Protein AF-A0A6P0IBD4-F1 (afdb_monomer)

Secondary structure (DSSP, 8-state):
----------PPP-HHHHHHHHH--HHHHHHHHHHTT-HHHHHHHHHHHHHH-TT-HHHHHHHHHHHHHTT-HHHHTS-SS--------

Foldseek 3Di:
DDDDDDDDDDDDPDVVLVVQVVPDDLVRNLVSCVVVVVLVSNVVSLLVVCVVVVPDVVSLVSLCVSCVVVPNNVVSPDDPDDPPPPPDD

pLDDT: mean 80.76, std 14.87, range [41.0, 93.69]

Radius of gyration: 16.64 Å; Cα contacts (8 Å, |Δi|>4): 45; chains: 1; bounding box: 46×21×56 Å

Sequence (89 aa):
NIYIDGGIKRVKEDPNLVQGLKQATPQQRVAIYANHRLWYETLTTLVELRRQHPNDQNLAEAWHKLLTSVGLDPIAKKPLFEQASRTNN

Structure (mmCIF, N/CA/C/O backbone):
data_AF-A0A6P0IBD4-F1
#
_entry.id   AF-A0A6P0IBD4-F1
#
loop_
_atom_site.group_PDB
_atom_site.id
_atom_site.type_symbol
_atom_site.label_atom_id
_atom_site.label_alt_id
_atom_site.label_comp_id
_atom_site.label_asym_id
_atom_site.label_entity_id
_atom_site.label_seq_id
_atom_site.pdbx_PDB_ins_code
_atom_site.Cartn_x
_atom_site.Cartn_y
_atom_site.Cartn_z
_atom_site.occupancy
_atom_site.B_iso_or_equiv
_atom_site.auth_seq_id
_atom_site.auth_comp_id
_atom_site.auth_asym_id
_atom_site.auth_atom_id
_atom_site.pdbx_PDB_model_num
ATOM 1 N N . ASN A 1 1 ? -10.910 -7.312 -33.658 1.00 44.31 1 ASN A N 1
ATOM 2 C CA . ASN A 1 1 ? -10.528 -8.166 -32.517 1.00 44.31 1 ASN A CA 1
ATOM 3 C C . ASN A 1 1 ? -9.345 -7.511 -31.824 1.00 44.31 1 ASN A C 1
ATOM 5 O O . ASN A 1 1 ? -8.313 -7.378 -32.468 1.00 44.31 1 ASN A O 1
ATOM 9 N N . ILE A 1 2 ? -9.503 -7.016 -30.596 1.00 53.59 2 ILE A N 1
ATOM 10 C CA . ILE A 1 2 ? -8.401 -6.423 -29.818 1.00 53.59 2 ILE A CA 1
ATOM 11 C C . ILE A 1 2 ? -7.849 -7.507 -28.896 1.00 53.59 2 ILE A C 1
ATOM 13 O O . ILE A 1 2 ? -8.563 -7.990 -28.023 1.00 53.59 2 ILE A O 1
ATOM 17 N N . TYR A 1 3 ? -6.604 -7.914 -29.130 1.00 57.84 3 TYR A N 1
ATOM 18 C CA . TYR A 1 3 ? -5.862 -8.807 -28.245 1.00 57.84 3 TYR A CA 1
ATOM 19 C C . TYR A 1 3 ? -5.014 -7.950 -27.303 1.00 57.84 3 TYR A C 1
ATOM 21 O O . TYR A 1 3 ? -4.298 -7.060 -27.758 1.00 57.84 3 TYR A O 1
ATOM 29 N N . ILE A 1 4 ? -5.116 -8.203 -25.999 1.00 58.28 4 ILE A N 1
ATOM 30 C CA . ILE A 1 4 ? -4.228 -7.630 -24.986 1.00 58.28 4 ILE A CA 1
ATOM 31 C C . ILE A 1 4 ? -3.184 -8.703 -24.690 1.00 58.28 4 ILE A C 1
ATOM 33 O O . ILE A 1 4 ? -3.526 -9.767 -24.178 1.00 58.28 4 ILE A O 1
ATOM 37 N N . ASP A 1 5 ? -1.931 -8.438 -25.048 1.00 62.31 5 ASP A N 1
ATOM 38 C CA . ASP A 1 5 ? -0.802 -9.294 -24.692 1.00 62.31 5 ASP A CA 1
ATOM 39 C C . ASP A 1 5 ? -0.252 -8.857 -23.325 1.00 62.31 5 ASP A C 1
ATOM 41 O O . ASP A 1 5 ? -0.002 -7.671 -23.091 1.00 62.31 5 ASP A O 1
ATOM 45 N N . GLY A 1 6 ? -0.137 -9.804 -22.393 1.00 62.12 6 GLY A N 1
ATOM 46 C CA . GLY A 1 6 ? 0.354 -9.575 -21.036 1.00 62.12 6 GLY A CA 1
ATOM 47 C C . GLY A 1 6 ? 1.743 -10.173 -20.851 1.00 62.12 6 GLY A C 1
ATOM 48 O O . GLY A 1 6 ? 1.872 -11.308 -20.399 1.00 62.12 6 GLY A O 1
ATOM 49 N N . GLY A 1 7 ? 2.790 -9.417 -21.179 1.00 63.88 7 GLY A N 1
ATOM 50 C CA . GLY A 1 7 ? 4.175 -9.849 -20.983 1.00 63.88 7 GLY A CA 1
ATOM 51 C C . GLY A 1 7 ? 4.659 -9.660 -19.541 1.00 63.88 7 GLY A C 1
ATOM 52 O O . GLY A 1 7 ? 4.706 -8.537 -19.039 1.00 63.88 7 GLY A O 1
ATOM 53 N N . ILE A 1 8 ? 5.102 -10.735 -18.879 1.00 59.00 8 ILE A N 1
ATOM 54 C CA . ILE A 1 8 ? 5.826 -10.643 -17.599 1.00 59.00 8 ILE A CA 1
ATOM 55 C C . ILE A 1 8 ? 7.317 -10.443 -17.898 1.00 59.00 8 ILE A C 1
ATOM 57 O O . ILE A 1 8 ? 8.026 -11.387 -18.248 1.00 59.00 8 ILE A O 1
ATOM 61 N N . LYS A 1 9 ? 7.823 -9.215 -17.736 1.00 57.38 9 LYS A N 1
ATOM 62 C CA . LYS A 1 9 ? 9.264 -8.929 -17.810 1.00 57.38 9 LYS A CA 1
ATOM 63 C C . LYS A 1 9 ? 9.864 -8.985 -16.409 1.00 57.38 9 LYS A C 1
ATOM 65 O O . LYS A 1 9 ? 9.585 -8.121 -15.584 1.00 57.38 9 LYS A O 1
ATOM 70 N N . ARG A 1 10 ? 10.732 -9.967 -16.145 1.00 58.34 10 ARG A N 1
ATOM 71 C CA . ARG A 1 10 ? 11.574 -9.932 -14.941 1.00 58.34 10 ARG A CA 1
ATOM 72 C C . ARG A 1 10 ? 12.595 -8.811 -15.102 1.00 58.34 10 ARG A C 1
ATOM 74 O O . ARG A 1 10 ? 13.510 -8.905 -15.918 1.00 58.34 10 ARG A O 1
ATOM 81 N N . VAL A 1 11 ? 12.400 -7.727 -14.365 1.00 58.84 11 VAL A N 1
ATOM 82 C CA . VAL A 1 11 ? 13.377 -6.644 -14.263 1.00 58.84 11 VAL A CA 1
ATOM 83 C C . VAL A 1 11 ? 14.435 -7.091 -13.254 1.00 58.84 11 VAL A C 1
ATOM 85 O O . VAL A 1 11 ? 14.093 -7.668 -12.224 1.00 58.84 11 VAL A O 1
ATOM 88 N N . LYS A 1 12 ? 15.719 -6.896 -13.571 1.00 61.19 12 LYS A N 1
ATOM 89 C CA . LYS A 1 12 ? 16.822 -7.160 -12.635 1.00 61.19 12 LYS A CA 1
ATOM 90 C C . LYS A 1 12 ? 16.550 -6.370 -11.350 1.00 61.19 12 LYS A C 1
ATOM 92 O O . LYS A 1 12 ? 16.155 -5.212 -11.460 1.00 61.19 12 LYS A O 1
ATOM 97 N N . GLU A 1 13 ? 16.720 -6.998 -10.184 1.00 63.53 13 GLU A N 1
ATOM 98 C CA . GLU A 1 13 ? 16.517 -6.353 -8.879 1.00 63.53 13 GLU A CA 1
ATOM 99 C C . GLU A 1 13 ? 17.210 -4.990 -8.871 1.00 63.53 13 GLU A C 1
ATOM 101 O O . GLU A 1 13 ? 18.421 -4.919 -9.083 1.00 63.53 13 GLU A O 1
ATOM 106 N N . ASP A 1 14 ? 16.435 -3.914 -8.706 1.00 71.94 14 ASP A N 1
ATOM 107 C CA . ASP A 1 14 ? 16.971 -2.558 -8.663 1.00 71.94 14 ASP A CA 1
ATOM 108 C C . ASP A 1 14 ? 17.750 -2.404 -7.346 1.00 71.94 14 ASP A C 1
ATOM 110 O O . ASP A 1 14 ? 17.141 -2.402 -6.269 1.00 71.94 14 ASP A O 1
ATOM 114 N N . PRO A 1 15 ? 19.090 -2.297 -7.376 1.00 70.94 15 PRO A N 1
ATOM 115 C CA . PRO A 1 15 ? 19.881 -2.21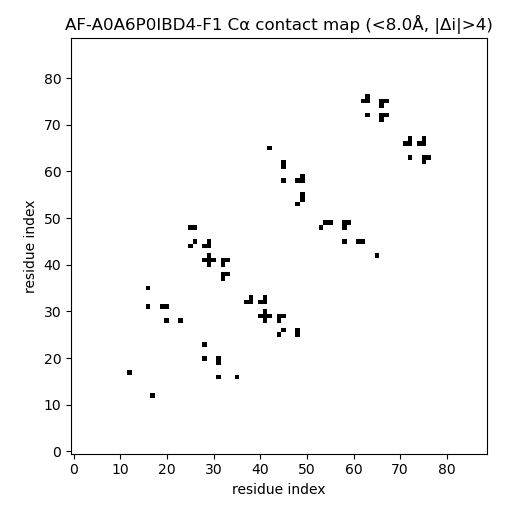3 -6.153 1.00 70.94 15 PRO 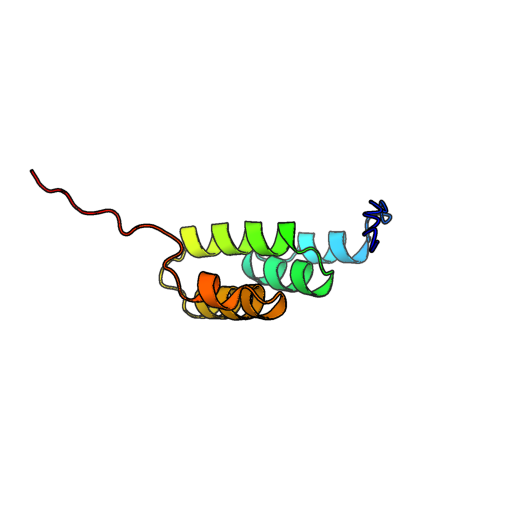A CA 1
ATOM 116 C C . PRO A 1 15 ? 19.513 -0.978 -5.319 1.00 70.94 15 PRO A C 1
ATOM 118 O O . PRO A 1 15 ? 19.598 -1.020 -4.090 1.00 70.94 15 PRO A O 1
ATOM 121 N N . ASN A 1 16 ? 19.039 0.094 -5.971 1.00 74.50 16 ASN A N 1
ATOM 122 C CA . ASN A 1 16 ? 18.594 1.312 -5.299 1.00 74.50 16 ASN A CA 1
ATOM 123 C C . ASN A 1 16 ? 17.301 1.073 -4.513 1.00 74.50 16 ASN A C 1
ATOM 125 O O . ASN A 1 16 ? 17.156 1.580 -3.400 1.00 74.50 16 ASN A O 1
ATOM 129 N N . LEU A 1 17 ? 16.395 0.246 -5.048 1.00 79.94 17 LEU A N 1
ATOM 130 C CA . LEU A 1 17 ? 15.186 -0.179 -4.343 1.00 79.94 17 LEU A CA 1
ATOM 131 C C . LEU A 1 17 ? 15.557 -0.970 -3.084 1.00 79.94 17 LEU A C 1
ATOM 133 O O . LEU A 1 17 ? 15.099 -0.646 -1.990 1.00 79.94 17 LEU A O 1
ATOM 137 N N . VAL A 1 18 ? 16.436 -1.969 -3.214 1.00 80.75 18 VAL A N 1
ATOM 138 C CA . VAL A 1 18 ? 16.872 -2.798 -2.076 1.00 80.75 18 VAL A CA 1
ATOM 139 C C . VAL A 1 18 ? 17.515 -1.941 -0.985 1.00 80.75 18 VAL A C 1
ATOM 141 O O . VAL A 1 18 ? 17.235 -2.129 0.201 1.00 80.75 18 VAL A O 1
ATOM 144 N N . GLN A 1 19 ? 18.358 -0.979 -1.363 1.00 80.75 19 GLN A N 1
ATOM 145 C CA . GLN A 1 19 ? 19.015 -0.089 -0.410 1.00 80.75 19 GLN A CA 1
ATOM 146 C C . GLN A 1 19 ? 18.024 0.863 0.276 1.00 80.75 19 GLN A C 1
ATOM 148 O O . GLN A 1 19 ? 18.088 1.013 1.497 1.00 80.75 19 GLN A O 1
ATOM 153 N N . GLY A 1 20 ? 17.071 1.436 -0.467 1.00 80.00 20 GLY A N 1
ATOM 154 C CA . GLY A 1 20 ? 16.018 2.288 0.093 1.00 80.00 20 GLY A CA 1
ATOM 155 C C . GLY A 1 20 ? 15.124 1.551 1.095 1.00 80.00 20 GLY A C 1
ATOM 156 O O . GLY A 1 20 ? 14.792 2.088 2.150 1.00 80.00 20 GLY A O 1
ATOM 157 N N . LEU A 1 21 ? 14.794 0.283 0.829 1.00 85.94 21 LEU A N 1
ATOM 158 C CA . LEU A 1 21 ? 13.932 -0.520 1.706 1.00 85.94 21 LEU A CA 1
ATOM 159 C C . LEU A 1 21 ? 14.599 -0.928 3.028 1.00 85.94 21 LEU A C 1
ATOM 161 O O . LEU A 1 21 ? 13.896 -1.116 4.026 1.00 85.94 21 LEU A O 1
ATOM 165 N N . LYS A 1 22 ? 15.933 -1.059 3.066 1.00 84.69 22 LYS A N 1
ATOM 166 C CA . LYS A 1 22 ? 16.668 -1.469 4.279 1.00 84.69 22 LYS A CA 1
ATOM 167 C C . LYS A 1 22 ? 16.501 -0.489 5.439 1.00 84.69 22 LYS A C 1
ATOM 169 O O . LYS A 1 22 ? 16.474 -0.925 6.584 1.00 84.69 22 LYS A O 1
ATOM 174 N N . GLN A 1 23 ? 16.397 0.804 5.147 1.00 85.31 23 GLN A N 1
ATOM 175 C CA . GLN A 1 23 ? 16.296 1.861 6.160 1.00 85.31 23 GLN A CA 1
ATOM 176 C C . GLN A 1 23 ? 14.883 2.448 6.276 1.00 85.31 23 GLN A C 1
ATOM 178 O O . GLN A 1 23 ? 14.593 3.155 7.237 1.00 85.31 23 GLN A O 1
ATOM 183 N N . ALA A 1 24 ? 14.001 2.152 5.318 1.00 88.62 24 ALA A N 1
ATOM 184 C CA . ALA A 1 24 ? 12.658 2.704 5.287 1.00 88.62 24 ALA A CA 1
ATOM 185 C C . ALA A 1 24 ? 11.728 2.059 6.321 1.00 88.62 24 ALA A C 1
ATOM 187 O O . ALA A 1 24 ? 11.600 0.828 6.392 1.00 88.62 24 ALA A O 1
ATOM 188 N N . THR A 1 25 ? 10.993 2.904 7.044 1.00 89.44 25 THR A N 1
ATOM 189 C CA . THR A 1 25 ? 9.841 2.481 7.846 1.00 89.44 25 THR A CA 1
ATOM 190 C C . THR A 1 25 ? 8.745 1.908 6.942 1.00 89.44 25 THR A C 1
ATOM 192 O O . THR A 1 25 ? 8.679 2.257 5.761 1.00 89.44 25 THR A O 1
ATOM 195 N N . PRO A 1 26 ? 7.830 1.070 7.458 1.00 84.94 26 PRO A N 1
ATOM 196 C CA . PRO A 1 26 ? 6.733 0.531 6.653 1.00 84.94 26 PRO A CA 1
ATOM 197 C C . PRO A 1 26 ? 5.920 1.605 5.908 1.00 84.94 26 PRO A C 1
ATOM 199 O O . PRO A 1 26 ? 5.594 1.421 4.740 1.00 84.94 26 PRO A O 1
ATOM 202 N N . GLN A 1 27 ? 5.673 2.767 6.525 1.00 87.06 27 GLN A N 1
ATOM 203 C CA . GLN A 1 27 ? 5.012 3.902 5.864 1.00 87.06 27 GLN A CA 1
ATOM 204 C C . GLN A 1 27 ? 5.842 4.471 4.702 1.00 87.06 27 GLN A C 1
ATOM 206 O O . GLN A 1 27 ? 5.306 4.717 3.623 1.00 87.06 27 GLN A O 1
ATOM 211 N N . GLN A 1 28 ? 7.156 4.633 4.880 1.00 90.62 28 GLN A N 1
ATOM 212 C CA . GLN A 1 28 ? 8.052 5.090 3.811 1.00 90.62 28 GLN A CA 1
ATOM 213 C C . GLN A 1 28 ? 8.137 4.073 2.665 1.00 90.62 28 GLN A C 1
ATOM 215 O O . GLN A 1 28 ? 8.215 4.461 1.498 1.00 90.62 28 GLN A O 1
ATOM 220 N N . ARG A 1 29 ? 8.055 2.772 2.974 1.00 90.44 29 ARG A N 1
ATOM 221 C CA . ARG A 1 29 ? 8.048 1.702 1.966 1.00 90.44 29 ARG A CA 1
ATOM 222 C C . ARG A 1 29 ? 6.864 1.810 1.009 1.00 90.44 29 ARG A C 1
ATOM 224 O O . ARG A 1 29 ? 7.057 1.570 -0.176 1.00 90.44 29 ARG A O 1
ATOM 231 N N . VAL A 1 30 ? 5.685 2.242 1.472 1.00 90.44 30 VAL A N 1
ATOM 232 C CA . VAL A 1 30 ? 4.520 2.482 0.594 1.00 90.44 30 VAL A CA 1
ATOM 233 C C . VAL A 1 30 ? 4.878 3.458 -0.530 1.00 90.44 30 VAL A C 1
ATOM 235 O O . VAL A 1 30 ? 4.630 3.164 -1.699 1.00 90.44 30 VAL A O 1
ATOM 238 N N . ALA A 1 31 ? 5.503 4.590 -0.189 1.00 89.50 31 ALA A N 1
ATOM 239 C CA . ALA A 1 31 ? 5.905 5.602 -1.163 1.00 89.50 31 ALA A CA 1
ATOM 240 C C . ALA A 1 31 ? 7.007 5.092 -2.104 1.00 89.50 31 ALA A C 1
ATOM 242 O O . ALA A 1 31 ? 6.943 5.328 -3.309 1.00 89.50 31 ALA A O 1
ATOM 243 N N . ILE A 1 32 ? 7.985 4.345 -1.578 1.00 90.12 32 ILE A N 1
ATOM 244 C CA . ILE A 1 32 ? 9.046 3.728 -2.386 1.00 90.12 32 ILE A CA 1
ATOM 245 C C . ILE A 1 32 ? 8.437 2.763 -3.412 1.00 90.12 32 ILE A C 1
ATOM 247 O O . ILE A 1 32 ? 8.674 2.916 -4.608 1.00 90.12 32 ILE A O 1
ATOM 251 N N . TYR A 1 33 ? 7.597 1.819 -2.983 1.00 91.38 33 TYR A N 1
ATOM 252 C CA . TYR A 1 33 ? 6.948 0.879 -3.897 1.00 91.38 33 TYR A CA 1
ATOM 253 C C . TYR A 1 33 ? 6.087 1.597 -4.943 1.00 91.38 33 TYR A C 1
ATOM 255 O O . TYR A 1 33 ? 6.168 1.271 -6.128 1.00 91.38 33 TYR A O 1
ATOM 263 N N . ALA A 1 34 ? 5.339 2.630 -4.538 1.00 88.19 34 ALA A N 1
ATOM 264 C CA . ALA A 1 34 ? 4.495 3.397 -5.454 1.00 88.19 34 ALA A CA 1
ATOM 265 C C . ALA A 1 34 ? 5.327 4.100 -6.540 1.00 88.19 34 ALA A C 1
ATOM 267 O O . ALA A 1 34 ? 4.989 4.030 -7.722 1.00 88.19 34 ALA A O 1
ATOM 268 N N . ASN A 1 35 ? 6.456 4.710 -6.160 1.00 88.19 35 ASN A N 1
ATOM 269 C CA . ASN A 1 35 ? 7.371 5.382 -7.087 1.00 88.19 35 ASN A CA 1
ATOM 270 C C . ASN A 1 35 ? 8.010 4.408 -8.086 1.00 88.19 35 ASN A C 1
ATOM 272 O O . ASN A 1 35 ? 8.183 4.746 -9.256 1.00 88.19 35 ASN A O 1
ATOM 276 N N . HIS A 1 36 ? 8.300 3.181 -7.649 1.00 87.56 36 HIS A N 1
ATOM 277 C CA . HIS A 1 36 ? 8.791 2.107 -8.516 1.00 87.56 36 HIS A CA 1
ATOM 278 C C . HIS A 1 36 ? 7.669 1.384 -9.288 1.00 87.56 36 HIS A C 1
ATOM 280 O O . HIS A 1 36 ? 7.941 0.408 -9.984 1.00 87.56 36 HIS A O 1
ATOM 286 N N . ARG A 1 37 ? 6.416 1.866 -9.208 1.00 86.38 37 ARG A N 1
ATOM 287 C CA . ARG A 1 37 ? 5.222 1.270 -9.842 1.00 86.38 37 ARG A CA 1
ATOM 288 C C . ARG A 1 37 ? 4.978 -0.189 -9.430 1.00 86.38 37 ARG A C 1
ATOM 290 O O . ARG A 1 37 ? 4.361 -0.955 -10.170 1.00 86.38 37 ARG A O 1
ATOM 297 N N . LEU A 1 38 ? 5.434 -0.561 -8.236 1.00 88.81 38 LEU A N 1
ATOM 298 C CA . LEU A 1 38 ? 5.258 -1.878 -7.626 1.00 88.81 38 LEU A CA 1
ATOM 299 C C . LEU A 1 38 ? 3.899 -1.945 -6.931 1.00 88.81 38 LEU A C 1
ATOM 301 O O . LEU A 1 38 ? 3.778 -1.894 -5.710 1.00 88.81 38 LEU A O 1
ATOM 305 N N . TRP A 1 39 ? 2.854 -1.983 -7.757 1.00 89.50 39 TRP A N 1
ATOM 306 C CA . TRP A 1 39 ? 1.466 -1.842 -7.325 1.00 89.50 39 TRP A CA 1
ATOM 307 C C . TRP A 1 39 ? 1.054 -2.851 -6.243 1.00 89.50 39 TRP A C 1
ATOM 309 O O . TRP A 1 39 ? 0.383 -2.484 -5.278 1.00 89.50 39 TRP A O 1
ATOM 319 N N . TYR A 1 40 ? 1.467 -4.113 -6.386 1.00 88.00 40 TYR A N 1
ATOM 320 C CA . TYR A 1 40 ? 1.095 -5.186 -5.464 1.00 88.00 40 TYR A CA 1
ATOM 321 C C . TYR A 1 40 ? 1.708 -4.977 -4.072 1.00 88.00 40 TYR A C 1
ATOM 323 O O . TYR A 1 40 ? 1.024 -5.090 -3.052 1.00 88.00 40 TYR A O 1
ATOM 331 N N . GLU A 1 41 ? 2.981 -4.605 -4.025 1.00 89.94 41 GLU A N 1
ATOM 332 C CA . GLU A 1 41 ? 3.749 -4.338 -2.815 1.00 89.94 41 GLU A CA 1
ATOM 333 C C . GLU A 1 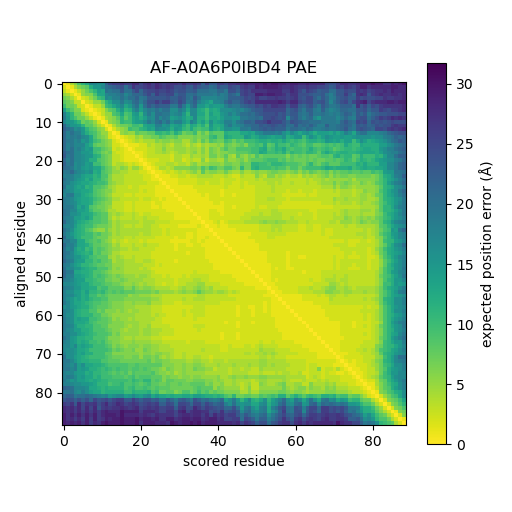41 ? 3.248 -3.071 -2.116 1.00 89.94 41 GLU A C 1
ATOM 335 O O . GLU A 1 41 ? 3.077 -3.068 -0.892 1.00 89.94 41 GLU A O 1
ATOM 340 N N . THR A 1 42 ? 2.939 -2.017 -2.884 1.00 93.31 42 THR A N 1
ATOM 341 C CA . THR A 1 42 ? 2.302 -0.798 -2.368 1.00 93.31 42 THR A CA 1
ATOM 342 C C . THR A 1 42 ? 0.967 -1.121 -1.707 1.00 93.31 42 THR A C 1
ATOM 344 O O . THR A 1 42 ? 0.742 -0.721 -0.564 1.00 93.31 42 THR A O 1
ATOM 347 N N . LEU A 1 43 ? 0.096 -1.858 -2.405 1.00 92.94 43 LEU A N 1
ATOM 348 C CA . LEU A 1 43 ? -1.237 -2.205 -1.921 1.00 92.94 43 LEU A CA 1
ATOM 349 C C . LEU A 1 43 ? -1.164 -3.047 -0.645 1.00 92.94 43 LEU A C 1
ATOM 351 O O . LEU A 1 43 ? -1.803 -2.711 0.350 1.00 92.94 43 LEU A O 1
ATOM 355 N N . THR A 1 44 ? -0.357 -4.108 -0.660 1.00 93.31 44 THR A N 1
ATOM 356 C CA . THR A 1 44 ? -0.228 -5.040 0.469 1.00 93.31 44 THR A CA 1
ATOM 357 C C . THR A 1 44 ? 0.293 -4.324 1.714 1.00 93.31 44 THR A C 1
ATOM 359 O O . THR A 1 44 ? -0.332 -4.390 2.772 1.00 93.31 44 THR A O 1
ATOM 362 N N . THR A 1 45 ? 1.370 -3.544 1.569 1.00 93.69 45 THR A N 1
ATOM 363 C CA . THR A 1 45 ? 1.963 -2.787 2.686 1.00 93.69 45 THR A CA 1
ATOM 364 C C . THR A 1 45 ? 0.977 -1.763 3.256 1.00 93.69 45 THR A C 1
ATOM 366 O O . THR A 1 45 ? 0.873 -1.585 4.470 1.00 93.69 45 THR A O 1
ATOM 369 N N . LEU A 1 46 ? 0.217 -1.085 2.391 1.00 93.69 46 LEU A N 1
ATOM 370 C CA . LEU A 1 46 ? -0.751 -0.080 2.818 1.00 93.69 46 LEU A CA 1
ATOM 371 C C . LEU A 1 46 ? -1.948 -0.695 3.559 1.00 93.69 46 LEU A C 1
ATOM 373 O O . LEU A 1 46 ? -2.418 -0.121 4.543 1.00 93.69 46 LEU A O 1
ATOM 377 N N . VAL A 1 47 ? -2.426 -1.866 3.130 1.00 93.06 47 VAL A N 1
ATOM 378 C CA . VAL A 1 47 ? -3.494 -2.603 3.825 1.00 93.06 47 VAL A CA 1
ATOM 379 C C . VAL A 1 47 ? -3.040 -3.044 5.217 1.00 93.06 47 VAL A C 1
ATOM 381 O O . VAL A 1 47 ? -3.795 -2.885 6.179 1.00 93.06 47 VAL A O 1
ATOM 384 N N . GLU A 1 48 ? -1.815 -3.555 5.350 1.00 93.06 48 GLU A N 1
ATOM 385 C CA . GLU A 1 48 ? -1.242 -3.940 6.647 1.00 93.06 48 GLU A CA 1
ATOM 386 C C . GLU A 1 48 ? -1.159 -2.750 7.606 1.00 93.06 48 GLU A C 1
ATOM 388 O O . GLU A 1 48 ? -1.621 -2.835 8.746 1.00 93.06 48 GLU A O 1
ATOM 393 N N . LEU A 1 49 ? -0.654 -1.612 7.124 1.00 93.12 49 LEU A N 1
ATOM 394 C CA . LEU A 1 49 ? -0.592 -0.375 7.898 1.00 93.12 49 LEU A CA 1
ATOM 395 C C . LEU A 1 49 ? -1.976 0.100 8.336 1.00 93.12 49 LEU A C 1
ATOM 397 O O . LEU A 1 49 ? -2.169 0.439 9.501 1.00 93.12 49 LEU A O 1
ATOM 401 N N . ARG A 1 50 ? -2.966 0.082 7.435 1.00 91.69 50 ARG A N 1
ATOM 402 C CA . ARG A 1 50 ? -4.347 0.454 7.776 1.00 91.69 50 ARG A CA 1
ATOM 403 C C . ARG A 1 50 ? -4.988 -0.501 8.776 1.00 91.69 50 ARG A C 1
ATOM 405 O O . ARG A 1 50 ? -5.842 -0.069 9.541 1.00 91.69 50 ARG A O 1
ATOM 412 N N . ARG A 1 51 ? -4.605 -1.780 8.780 1.00 89.88 51 ARG A N 1
ATOM 413 C CA . ARG A 1 51 ? -5.075 -2.746 9.783 1.00 89.88 51 ARG A CA 1
ATOM 414 C C . ARG A 1 51 ? -4.499 -2.436 11.166 1.00 89.88 51 ARG A C 1
ATOM 416 O O . ARG A 1 51 ? -5.217 -2.550 12.152 1.00 89.88 51 ARG A O 1
ATOM 423 N N . GLN A 1 52 ? -3.226 -2.049 11.234 1.00 90.81 52 GLN A N 1
ATOM 424 C CA . GLN A 1 52 ? -2.543 -1.705 12.488 1.00 90.81 52 GLN A CA 1
ATOM 425 C C . GLN A 1 52 ? -2.963 -0.328 13.023 1.00 90.81 52 GLN A C 1
ATOM 427 O O . GLN A 1 52 ? -3.084 -0.139 14.232 1.00 90.81 52 GLN A O 1
ATOM 432 N N . HIS A 1 53 ? -3.234 0.618 12.122 1.00 90.31 53 HIS A N 1
ATOM 433 C CA . HIS A 1 53 ? -3.588 2.000 12.438 1.00 90.31 53 HIS A CA 1
ATOM 434 C C . HIS A 1 53 ? -4.893 2.411 11.727 1.00 90.31 53 HIS A C 1
ATOM 436 O O . HIS A 1 53 ? -4.877 3.245 10.819 1.00 90.31 53 HIS A O 1
ATOM 442 N N . PRO A 1 54 ? -6.052 1.851 12.124 1.00 86.38 54 PRO A N 1
ATOM 443 C CA . PRO A 1 54 ? -7.322 2.051 11.416 1.00 86.38 54 PRO A CA 1
ATOM 444 C C . PRO A 1 54 ? -7.825 3.502 11.413 1.00 86.38 54 PRO A C 1
ATOM 446 O O . PRO A 1 54 ? -8.578 3.876 10.516 1.00 86.38 54 PRO A O 1
ATOM 449 N N . ASN A 1 55 ? -7.388 4.313 12.381 1.00 87.69 55 ASN A N 1
ATOM 450 C CA . ASN A 1 55 ? -7.790 5.713 12.543 1.00 87.69 55 ASN A CA 1
ATOM 451 C C . ASN A 1 55 ? -6.779 6.715 11.952 1.00 87.69 55 ASN A C 1
ATOM 453 O O . ASN A 1 55 ? -6.964 7.921 12.102 1.00 87.69 55 ASN A O 1
ATOM 457 N N . ASP A 1 56 ? -5.702 6.245 11.316 1.00 90.75 56 ASP A N 1
ATOM 458 C CA . ASP A 1 56 ? -4.705 7.125 10.705 1.00 90.75 56 ASP A CA 1
ATOM 459 C C . ASP A 1 56 ? -5.243 7.704 9.385 1.00 90.75 56 ASP A C 1
ATOM 461 O O . ASP A 1 56 ? -5.446 6.996 8.390 1.00 90.75 56 ASP A O 1
ATOM 465 N N . GLN A 1 57 ? -5.480 9.018 9.382 1.00 90.75 57 GLN A N 1
ATOM 466 C CA . GLN A 1 57 ? -6.008 9.743 8.227 1.00 90.75 57 GLN A CA 1
ATOM 467 C C . GLN A 1 57 ? -5.027 9.765 7.049 1.00 90.75 57 GLN A C 1
ATOM 469 O O . GLN A 1 57 ? -5.469 9.674 5.903 1.00 90.75 57 GLN A O 1
ATOM 474 N N . ASN A 1 58 ? -3.713 9.781 7.296 1.00 91.62 58 ASN A N 1
ATOM 475 C CA . ASN A 1 58 ? -2.716 9.777 6.223 1.00 91.62 58 A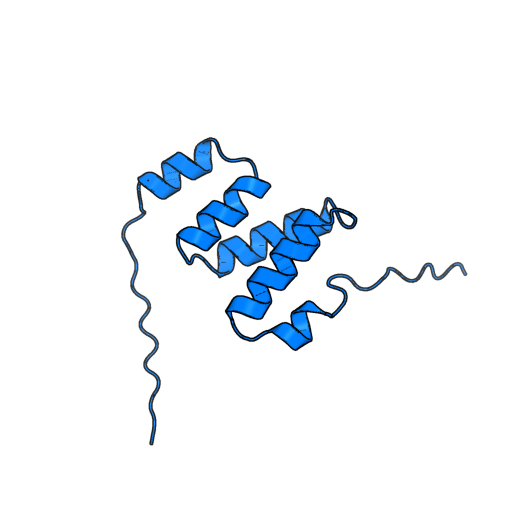SN A CA 1
ATOM 476 C C . ASN A 1 58 ? -2.780 8.469 5.428 1.00 91.62 58 ASN A C 1
ATOM 478 O O . ASN A 1 58 ? -2.689 8.470 4.199 1.00 91.62 58 ASN A O 1
ATOM 482 N N . LEU A 1 59 ? -2.991 7.343 6.117 1.00 91.81 59 LEU A N 1
ATOM 483 C CA . LEU A 1 59 ? -3.166 6.045 5.464 1.00 91.81 59 LEU A CA 1
ATOM 484 C C . LEU A 1 59 ? -4.494 5.957 4.705 1.00 91.81 59 LEU A C 1
ATOM 486 O O . LEU A 1 59 ? -4.568 5.310 3.657 1.00 91.81 59 LEU A O 1
ATOM 490 N N . ALA A 1 60 ? -5.542 6.615 5.207 1.00 91.44 60 ALA A N 1
ATOM 491 C CA . ALA A 1 60 ? -6.819 6.697 4.511 1.00 91.44 60 ALA A CA 1
ATOM 492 C C . ALA A 1 60 ? -6.722 7.507 3.210 1.00 91.44 60 ALA A C 1
ATOM 494 O O . ALA A 1 60 ? -7.228 7.067 2.175 1.00 91.44 60 ALA A O 1
ATOM 495 N N . GLU A 1 61 ? -6.016 8.635 3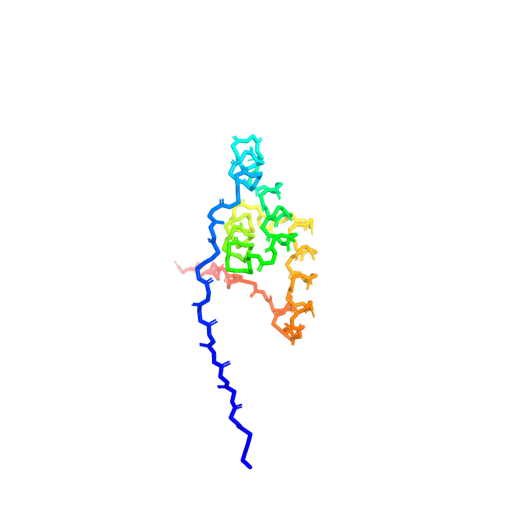.233 1.00 92.50 61 GLU A N 1
ATOM 496 C CA . GLU A 1 61 ? -5.741 9.430 2.037 1.00 92.50 61 GLU A CA 1
ATOM 497 C C . GLU A 1 61 ? -4.843 8.695 1.043 1.00 92.50 61 GLU A C 1
ATOM 499 O O . GLU A 1 61 ? -5.119 8.708 -0.158 1.00 92.50 61 GLU A O 1
ATOM 504 N N . ALA A 1 62 ? -3.784 8.036 1.524 1.00 92.00 62 ALA A N 1
ATOM 505 C CA . ALA A 1 62 ? -2.896 7.242 0.679 1.00 92.00 62 ALA A CA 1
ATOM 506 C C . ALA A 1 62 ? -3.667 6.128 -0.042 1.00 92.00 62 ALA A C 1
ATOM 508 O O . ALA A 1 62 ? -3.464 5.915 -1.234 1.00 92.00 62 ALA A O 1
ATOM 509 N N . TRP A 1 63 ? -4.604 5.470 0.649 1.00 93.25 63 TRP A N 1
ATOM 510 C CA . TRP A 1 63 ? -5.489 4.459 0.063 1.00 93.25 63 TRP A CA 1
ATOM 511 C C . TRP A 1 63 ? -6.372 5.036 -1.038 1.00 93.25 63 TRP A C 1
ATOM 513 O O . TRP A 1 63 ? -6.479 4.453 -2.118 1.00 93.25 63 TRP A O 1
ATOM 523 N N . HIS A 1 64 ? -6.970 6.199 -0.778 1.00 93.19 64 HIS A N 1
ATOM 524 C CA . HIS A 1 64 ? -7.816 6.868 -1.755 1.00 93.19 64 HIS A CA 1
ATOM 525 C C . HIS A 1 64 ? -7.024 7.251 -3.010 1.00 93.19 64 HIS A C 1
ATOM 527 O O . HIS A 1 64 ? -7.395 6.857 -4.112 1.00 93.19 64 HIS A O 1
ATOM 533 N N . LYS A 1 65 ? -5.875 7.919 -2.836 1.00 92.50 65 LYS A N 1
ATOM 534 C CA . LYS A 1 65 ? -4.977 8.312 -3.934 1.00 92.50 65 LYS A CA 1
ATOM 535 C C . LYS A 1 65 ? -4.510 7.107 -4.747 1.00 92.50 65 LYS A C 1
ATOM 537 O O . LYS A 1 65 ? -4.526 7.163 -5.975 1.00 92.50 65 LYS A O 1
ATOM 542 N N . LEU A 1 66 ? -4.125 6.023 -4.069 1.00 92.19 66 LEU A N 1
ATOM 543 C CA . LEU A 1 66 ? -3.670 4.796 -4.710 1.00 92.19 66 LEU A CA 1
ATOM 544 C C . LEU A 1 66 ? -4.765 4.249 -5.631 1.00 92.19 66 LEU A C 1
ATOM 546 O O . LEU A 1 66 ? -4.550 4.135 -6.833 1.00 92.19 66 LEU A O 1
ATOM 550 N N . LEU A 1 67 ? -5.959 3.981 -5.104 1.00 92.81 67 LEU A N 1
ATOM 551 C CA . LEU A 1 67 ? -7.041 3.383 -5.886 1.00 92.81 67 LEU A CA 1
ATOM 552 C C . LEU A 1 67 ? -7.571 4.296 -6.995 1.00 92.81 67 LEU A C 1
ATOM 554 O O . LEU A 1 67 ? -7.819 3.817 -8.100 1.00 92.81 67 LEU A O 1
ATOM 558 N N . THR A 1 68 ? -7.686 5.599 -6.749 1.00 92.50 68 THR A N 1
ATOM 559 C CA . THR A 1 68 ? -8.065 6.565 -7.790 1.00 92.50 68 THR A CA 1
ATOM 560 C C . THR A 1 68 ? -7.042 6.606 -8.927 1.00 92.50 68 THR A C 1
ATOM 562 O O . THR A 1 68 ? -7.426 6.704 -10.090 1.00 92.50 68 THR A O 1
ATOM 565 N N . SER A 1 69 ? -5.742 6.443 -8.641 1.00 89.44 69 SER A N 1
ATOM 566 C CA . SER A 1 69 ? -4.700 6.453 -9.685 1.00 89.44 69 SER A CA 1
ATOM 567 C C . SER A 1 69 ? -4.846 5.346 -10.739 1.00 89.44 69 SER A C 1
ATOM 569 O O . SER A 1 69 ? -4.309 5.475 -11.838 1.00 89.44 69 SER A O 1
ATOM 571 N N . VAL A 1 70 ? -5.598 4.286 -10.428 1.00 89.38 70 VAL A N 1
ATOM 572 C CA . 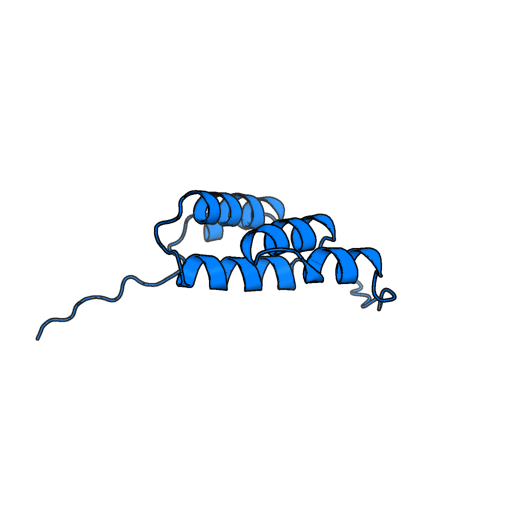VAL A 1 70 ? -5.890 3.156 -11.327 1.00 89.38 70 VAL A CA 1
ATOM 573 C C . VAL A 1 70 ? -7.381 3.042 -11.681 1.00 89.38 70 VAL A C 1
ATOM 575 O O . VAL A 1 70 ? -7.815 2.014 -12.195 1.00 89.38 70 VAL A O 1
ATOM 578 N N . GLY A 1 71 ? -8.180 4.078 -11.399 1.00 90.75 71 GLY A N 1
ATOM 579 C CA . GLY A 1 71 ? -9.611 4.128 -11.728 1.00 90.75 71 GLY A CA 1
ATOM 580 C C . GLY A 1 71 ? -10.520 3.281 -10.827 1.00 90.75 71 GLY A C 1
ATOM 581 O O . GLY A 1 71 ? -11.617 2.902 -11.234 1.00 90.75 71 GLY A O 1
ATOM 582 N N . LEU A 1 72 ? -10.083 2.964 -9.604 1.00 92.12 72 LEU A N 1
ATOM 583 C CA . LEU A 1 72 ? -10.840 2.190 -8.612 1.00 92.12 72 LEU A CA 1
ATOM 584 C C . LEU A 1 72 ? -11.533 3.079 -7.559 1.00 92.12 72 LEU A C 1
ATOM 586 O O . LEU A 1 72 ? -11.810 2.637 -6.440 1.00 92.12 72 LEU A O 1
ATOM 590 N N . ASP A 1 73 ? -11.875 4.318 -7.912 1.00 90.50 73 ASP A N 1
ATOM 591 C CA . ASP A 1 73 ? -12.590 5.285 -7.067 1.00 90.50 73 ASP A CA 1
ATOM 592 C C . ASP A 1 73 ? -13.838 4.735 -6.351 1.00 90.50 73 ASP A C 1
ATOM 594 O O . ASP A 1 73 ? -14.029 5.049 -5.169 1.00 90.50 73 ASP A O 1
ATOM 598 N N . PRO A 1 74 ? -14.696 3.902 -6.983 1.00 89.56 74 PRO A N 1
ATOM 599 C CA . PRO A 1 74 ? -15.866 3.352 -6.299 1.00 89.56 74 PRO A CA 1
ATOM 600 C C . PRO A 1 74 ? -15.498 2.433 -5.128 1.00 89.56 74 PRO A C 1
ATOM 602 O O . PRO A 1 74 ? -16.255 2.324 -4.165 1.00 89.56 74 PRO A O 1
ATOM 605 N N . ILE A 1 75 ? -14.338 1.774 -5.201 1.00 87.50 75 ILE A N 1
ATOM 606 C CA . ILE A 1 75 ? -13.816 0.894 -4.149 1.00 87.50 75 ILE A CA 1
ATOM 607 C C . ILE A 1 75 ? -13.135 1.730 -3.063 1.00 87.50 75 ILE A C 1
ATOM 609 O O . ILE A 1 75 ? -13.279 1.438 -1.879 1.00 87.50 75 ILE A O 1
ATOM 613 N N . ALA A 1 76 ? -12.468 2.819 -3.449 1.00 89.06 76 ALA A N 1
ATOM 614 C CA . ALA A 1 76 ? -11.761 3.713 -2.536 1.00 89.06 76 ALA A CA 1
ATOM 615 C C . ALA A 1 76 ? -12.649 4.331 -1.445 1.00 89.06 76 ALA A C 1
ATOM 617 O O . ALA A 1 76 ? -12.152 4.676 -0.374 1.00 89.06 76 ALA A O 1
ATOM 618 N N . LYS A 1 77 ? -13.952 4.465 -1.716 1.00 84.62 77 LYS A N 1
ATOM 619 C CA . LYS A 1 77 ? -14.956 5.026 -0.798 1.00 84.62 77 LYS A CA 1
ATOM 620 C C . LYS A 1 77 ? -15.591 3.988 0.132 1.00 84.62 77 LYS A C 1
ATOM 622 O O . LYS A 1 77 ? -16.326 4.366 1.040 1.00 84.62 77 LYS A O 1
ATOM 627 N N . LYS A 1 78 ? -15.352 2.693 -0.095 1.00 86.69 78 LYS A N 1
ATOM 628 C CA . LYS A 1 78 ? -15.910 1.625 0.740 1.00 86.69 78 LYS A CA 1
ATOM 629 C C . LYS A 1 78 ? -15.056 1.410 1.994 1.00 86.69 78 LYS A C 1
ATOM 631 O O . LYS A 1 78 ? -13.836 1.590 1.937 1.00 86.69 78 LYS A O 1
ATOM 636 N N . PRO A 1 79 ? -15.666 1.007 3.124 1.00 83.25 79 PRO A N 1
ATOM 637 C CA . PRO A 1 79 ? -14.907 0.593 4.294 1.00 83.25 79 PRO A CA 1
ATOM 638 C C . PRO A 1 79 ? -14.026 -0.609 3.936 1.00 83.25 79 PRO A C 1
ATOM 640 O O . PRO A 1 79 ? -14.495 -1.577 3.341 1.00 83.25 79 PRO A O 1
ATOM 643 N N . LEU A 1 80 ? -12.738 -0.524 4.278 1.00 82.38 80 LEU A N 1
ATOM 644 C CA . LEU A 1 80 ? -11.764 -1.578 3.979 1.00 82.38 80 LEU A CA 1
ATOM 645 C C . LEU A 1 80 ? -11.951 -2.810 4.873 1.00 82.38 80 LEU A C 1
ATOM 647 O O . LEU A 1 80 ? -11.687 -3.933 4.456 1.00 82.38 80 LEU A O 1
ATOM 651 N N . PHE A 1 81 ? -12.397 -2.583 6.105 1.00 81.06 81 PHE A N 1
ATOM 652 C CA . PHE A 1 81 ? -12.702 -3.623 7.072 1.00 81.06 81 PHE A CA 1
ATOM 653 C C . PHE A 1 81 ? -14.174 -3.504 7.433 1.00 81.06 81 PHE A C 1
ATOM 655 O O . PHE A 1 81 ? -14.667 -2.401 7.688 1.00 81.06 81 PHE A O 1
ATOM 662 N N . GLU A 1 82 ? -14.867 -4.635 7.439 1.00 72.31 82 GLU A N 1
ATOM 663 C CA . GLU A 1 82 ? -16.214 -4.709 7.980 1.00 72.31 82 GLU A CA 1
ATOM 664 C C . GLU A 1 82 ? -16.148 -4.295 9.453 1.00 72.31 82 GLU A C 1
ATOM 666 O O . GLU A 1 82 ? -15.257 -4.726 10.194 1.00 72.31 82 GLU A O 1
ATOM 671 N N . GLN A 1 83 ? -17.030 -3.387 9.874 1.00 60.12 83 GLN A N 1
ATOM 672 C CA . GLN A 1 83 ? -17.124 -3.057 11.289 1.00 60.12 83 GLN A CA 1
ATOM 673 C C . GLN A 1 83 ? -17.484 -4.353 12.005 1.00 60.12 83 GLN A C 1
ATOM 675 O O . GLN A 1 83 ? -18.531 -4.923 11.715 1.00 60.12 83 GLN A O 1
ATOM 680 N N . ALA A 1 84 ? -16.625 -4.825 12.912 1.00 55.22 84 ALA A N 1
ATOM 681 C CA . ALA A 1 84 ? -16.973 -5.940 13.776 1.00 55.22 84 ALA A CA 1
ATOM 682 C C . ALA A 1 84 ? -18.236 -5.534 14.540 1.00 55.22 84 ALA A C 1
ATOM 684 O O . ALA A 1 84 ? -18.178 -4.735 15.481 1.00 55.22 84 ALA A O 1
ATOM 685 N N . SER A 1 85 ? -19.391 -6.020 14.090 1.00 49.03 85 SER A N 1
ATOM 686 C CA . SER A 1 85 ? -20.636 -5.910 14.825 1.00 49.03 85 SER A CA 1
ATOM 687 C C . SER A 1 85 ? -20.361 -6.540 16.179 1.00 49.03 85 SER A C 1
ATOM 689 O O . SER A 1 85 ? -20.134 -7.743 16.280 1.00 49.03 85 SER A O 1
ATOM 691 N N . ARG A 1 86 ? -20.335 -5.712 17.225 1.00 50.19 86 ARG A N 1
ATOM 692 C CA . ARG A 1 86 ? -20.480 -6.184 18.597 1.00 50.19 86 ARG A CA 1
ATOM 693 C C . ARG A 1 86 ? -21.876 -6.792 18.697 1.00 50.19 86 ARG A C 1
ATOM 695 O O . ARG A 1 86 ? -22.816 -6.117 19.100 1.00 50.19 86 ARG A O 1
ATOM 702 N N . THR A 1 87 ? -22.042 -8.040 18.278 1.00 43.88 87 THR A N 1
ATOM 703 C CA . THR A 1 87 ? -23.169 -8.858 18.712 1.00 43.88 87 THR A CA 1
ATOM 704 C C . THR A 1 87 ? -22.900 -9.215 20.167 1.00 43.88 87 THR A C 1
ATOM 706 O O . THR A 1 87 ? -22.309 -10.249 20.461 1.00 43.88 87 THR A O 1
ATOM 709 N N . ASN A 1 88 ? -23.264 -8.303 21.070 1.00 45.16 88 ASN A N 1
ATOM 710 C CA . ASN A 1 88 ? -23.534 -8.666 22.452 1.00 45.16 88 ASN A CA 1
ATOM 711 C C . ASN A 1 88 ? -24.833 -9.483 22.433 1.00 45.16 88 ASN A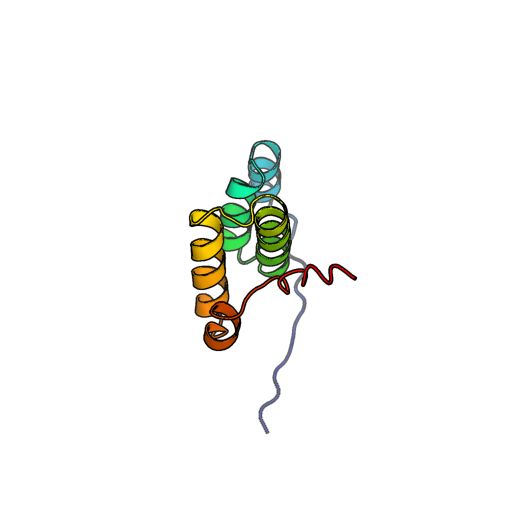 C 1
ATOM 713 O O . ASN A 1 88 ? -25.887 -8.930 22.119 1.00 45.16 88 ASN A O 1
ATOM 717 N N . ASN A 1 89 ? -24.730 -10.776 22.729 1.00 41.00 89 ASN A N 1
ATOM 718 C CA . ASN A 1 89 ? -25.831 -11.613 23.197 1.00 41.00 89 ASN A CA 1
ATOM 719 C C . ASN A 1 89 ? -25.413 -12.200 24.542 1.00 41.00 89 ASN A C 1
ATOM 721 O O . ASN A 1 89 ? -24.257 -12.679 24.605 1.00 41.00 89 ASN A O 1
#

Mean predicted aligned error: 9.21 Å

Solvent-accessible surface area (backbone atoms only — not comparable to full-atom values): 5646 Å² total; per-residue (Å²): 136,88,82,84,83,85,82,87,75,86,69,77,82,55,65,66,56,57,58,53,52,75,77,41,51,74,73,54,39,29,57,52,27,49,74,71,65,36,59,68,61,19,51,53,50,47,52,52,49,37,69,79,40,73,84,43,62,69,56,53,50,51,48,34,54,55,31,43,75,74,74,37,48,81,60,46,75,49,79,92,62,81,77,81,74,82,77,83,125

Nearest PDB structures (foldseek):
  3asd-assembly1_A  TM=8.867E-01  e=1.606E+00  Param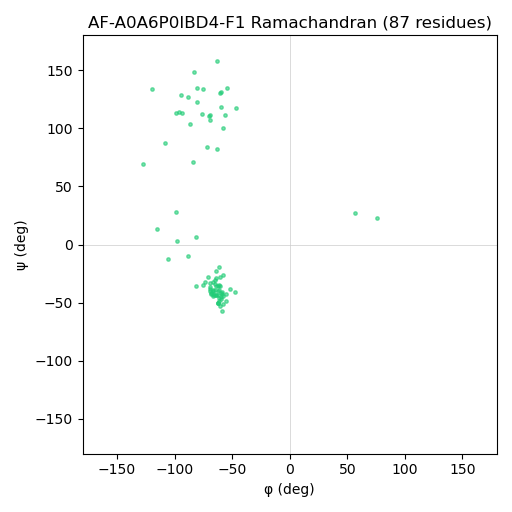agnetospirillum magneticum AMB-1
  8qoy-assembly1_A  TM=7.758E-01  e=3.046E+00  Actinobacillus pleuropneumoniae
  3asg-assembly1_A  TM=7.341E-01  e=3.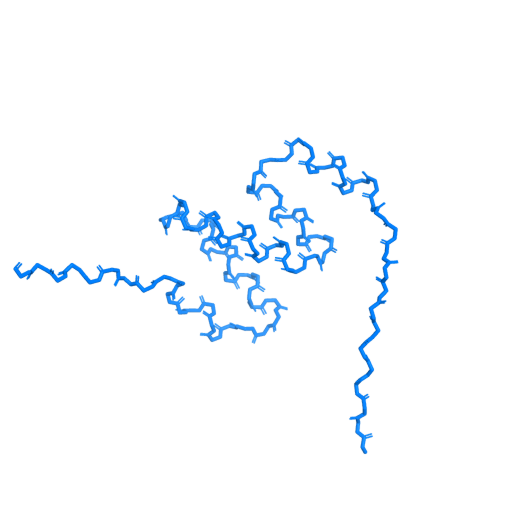229E+00  Paramagnetospirillum magneticum AMB-1
  5wft-assembly1_A  TM=6.471E-01  e=2.558E+00  Pseudomonas aeruginosa PAO1